Protein AF-A0A7S2E9C0-F1 (afdb_monomer_lite)

Radius of gyration: 16.37 Å; chains: 1; bounding box: 52×50×36 Å

Organism: Trieres chinensis (NCBI:txid1514140)

Structure (mmCIF, N/CA/C/O backbone):
data_AF-A0A7S2E9C0-F1
#
_entry.id   AF-A0A7S2E9C0-F1
#
loop_
_atom_site.group_PDB
_atom_site.id
_atom_site.type_symbol
_atom_site.label_atom_id
_atom_site.label_alt_id
_atom_site.label_comp_id
_atom_site.label_asym_id
_atom_site.label_entity_id
_atom_site.label_seq_id
_atom_site.pdbx_PDB_ins_code
_atom_site.Cartn_x
_atom_site.Cartn_y
_atom_site.Cartn_z
_atom_site.occupancy
_atom_site.B_iso_or_equiv
_atom_site.auth_seq_id
_atom_site.auth_comp_id
_atom_site.auth_asym_id
_atom_site.auth_atom_id
_atom_site.pdbx_PDB_model_num
ATOM 1 N N . GLY A 1 1 ? -41.148 28.018 -6.489 1.00 46.56 1 GLY A N 1
ATOM 2 C CA . GLY A 1 1 ? -40.334 26.880 -6.027 1.00 46.56 1 GLY A CA 1
ATOM 3 C C . GLY A 1 1 ? -38.898 27.242 -6.313 1.00 46.56 1 GLY A C 1
ATOM 4 O O . GLY A 1 1 ? -38.678 27.822 -7.366 1.00 46.56 1 GLY A O 1
ATOM 5 N N . ASP A 1 2 ? -37.937 27.099 -5.401 1.00 61.59 2 ASP A N 1
ATOM 6 C CA . ASP A 1 2 ? -37.615 25.860 -4.654 1.00 61.59 2 ASP A CA 1
ATOM 7 C C . ASP A 1 2 ? -37.412 24.718 -5.667 1.00 61.59 2 ASP A C 1
ATOM 9 O O . ASP A 1 2 ? -38.328 24.472 -6.453 1.00 61.59 2 ASP A O 1
ATOM 13 N N . PHE A 1 3 ? -36.250 24.083 -5.856 1.00 48.91 3 PHE A N 1
ATOM 14 C CA . PHE A 1 3 ? -35.188 23.582 -4.964 1.00 48.91 3 PHE A CA 1
ATOM 15 C C . PHE A 1 3 ? -33.851 23.663 -5.759 1.00 48.91 3 PHE A C 1
ATOM 17 O O . PHE A 1 3 ? -33.891 23.644 -6.984 1.00 48.91 3 PHE A O 1
ATOM 24 N N . GLY A 1 4 ? -32.627 23.727 -5.239 1.00 42.81 4 GLY A N 1
ATOM 25 C CA . GLY A 1 4 ? -32.093 23.530 -3.901 1.00 42.81 4 GLY A CA 1
ATOM 26 C C . GLY A 1 4 ? -30.573 23.272 -3.988 1.00 42.81 4 GLY A C 1
ATOM 27 O O . GLY A 1 4 ? -30.086 22.892 -5.048 1.00 42.81 4 GLY A O 1
ATOM 28 N N . GLY A 1 5 ? -29.875 23.518 -2.869 1.00 41.66 5 GLY A N 1
ATOM 29 C CA . GLY A 1 5 ? -28.614 22.906 -2.388 1.00 41.66 5 GLY A CA 1
ATOM 30 C C . GLY A 1 5 ? -27.410 22.853 -3.346 1.00 41.66 5 GLY A C 1
ATOM 31 O O . GLY A 1 5 ? -27.460 22.239 -4.394 1.00 41.66 5 GLY A O 1
ATOM 32 N N . GLY A 1 6 ? -26.237 23.411 -3.046 1.00 55.00 6 GLY A N 1
ATOM 33 C CA . GLY A 1 6 ? -25.572 23.376 -1.747 1.00 55.00 6 GLY A CA 1
ATOM 34 C C . GLY A 1 6 ? -24.989 21.986 -1.467 1.00 55.00 6 GLY A C 1
ATOM 35 O O . GLY A 1 6 ? -25.586 21.239 -0.704 1.00 55.00 6 GLY A O 1
ATOM 36 N N . ALA A 1 7 ? -23.849 21.651 -2.077 1.00 46.72 7 ALA A N 1
ATOM 37 C CA . ALA A 1 7 ? -22.885 20.646 -1.605 1.00 46.72 7 ALA A CA 1
ATOM 38 C C . ALA A 1 7 ? -21.602 20.824 -2.437 1.00 46.72 7 ALA A C 1
ATOM 40 O O . ALA A 1 7 ? -21.576 20.523 -3.622 1.00 46.72 7 ALA A O 1
ATOM 41 N N . ALA A 1 8 ? -20.658 21.605 -1.925 1.00 45.41 8 ALA A N 1
ATOM 42 C CA . ALA A 1 8 ? -19.480 21.095 -1.228 1.00 45.41 8 ALA A CA 1
ATOM 43 C C . ALA A 1 8 ? -18.368 20.750 -2.225 1.00 45.41 8 ALA A C 1
ATOM 45 O O . ALA A 1 8 ? -18.424 19.750 -2.931 1.00 45.41 8 ALA A O 1
ATOM 46 N N . ASP A 1 9 ? -17.385 21.646 -2.235 1.00 49.59 9 ASP A N 1
ATOM 47 C CA . ASP A 1 9 ? -15.970 21.423 -2.513 1.00 49.59 9 ASP A CA 1
ATOM 48 C C . ASP A 1 9 ? -15.564 19.982 -2.139 1.00 49.59 9 ASP A C 1
ATOM 50 O O . ASP A 1 9 ? -15.235 19.670 -0.995 1.00 49.59 9 ASP A O 1
ATOM 54 N N . ALA A 1 10 ? -15.702 19.057 -3.084 1.00 45.28 10 ALA A N 1
ATOM 55 C CA . ALA A 1 10 ? -15.153 17.720 -2.986 1.00 45.28 10 ALA A CA 1
ATOM 56 C C . ALA A 1 10 ? -13.970 17.739 -3.938 1.00 45.28 10 ALA A C 1
ATOM 58 O O . ALA A 1 10 ? -14.164 17.762 -5.155 1.00 45.28 10 ALA A O 1
ATOM 59 N N . GLY A 1 11 ? -12.776 17.851 -3.349 1.00 42.09 11 GLY A N 1
ATOM 60 C CA . GLY A 1 11 ? -11.508 17.915 -4.058 1.00 42.09 11 GLY A CA 1
ATOM 61 C C . GLY A 1 11 ? -11.490 16.952 -5.234 1.00 42.09 11 GLY A C 1
ATOM 62 O O . GLY A 1 11 ? -11.971 15.827 -5.117 1.00 42.09 11 GLY A O 1
ATOM 63 N N . GLU A 1 12 ? -10.994 17.465 -6.357 1.00 42.06 12 GLU A N 1
ATOM 64 C CA . GLU A 1 12 ? -10.783 16.781 -7.626 1.00 42.06 12 GLU A CA 1
ATOM 65 C C . GLU A 1 12 ? -10.602 15.274 -7.420 1.00 42.06 12 GLU A C 1
ATOM 67 O O . GLU A 1 12 ? -9.549 14.798 -6.991 1.00 42.06 12 GLU A O 1
ATOM 72 N N . TRP A 1 13 ? -11.677 14.517 -7.659 1.00 50.59 13 TRP A N 1
ATOM 73 C CA . TRP A 1 13 ? -11.604 13.070 -7.694 1.00 50.59 13 TRP A CA 1
ATOM 74 C C . TRP A 1 13 ? -10.734 12.747 -8.896 1.00 50.59 13 TRP A C 1
ATOM 76 O O . TRP A 1 13 ? -11.225 12.716 -10.019 1.00 50.59 13 TRP A O 1
ATOM 86 N N . VAL A 1 14 ? -9.434 12.557 -8.671 1.00 53.84 14 VAL A N 1
ATOM 87 C CA . VAL A 1 14 ? -8.527 12.060 -9.701 1.00 53.84 14 VAL A CA 1
ATOM 88 C C . VAL A 1 14 ? -9.067 10.689 -10.065 1.00 53.84 14 VAL A C 1
ATOM 90 O O . VAL A 1 14 ? -8.871 9.739 -9.304 1.00 53.84 14 VAL A O 1
ATOM 93 N N . GLU A 1 15 ? -9.841 10.590 -11.147 1.00 52.22 15 GLU A N 1
ATOM 94 C CA . GLU A 1 15 ? -10.268 9.315 -11.707 1.00 52.22 15 GLU A CA 1
ATOM 95 C C . GLU A 1 15 ? -9.003 8.470 -11.806 1.00 52.22 15 GLU A C 1
ATOM 97 O O . GLU A 1 15 ? -8.037 8.848 -12.474 1.00 52.22 15 GLU A O 1
ATOM 102 N N . ALA A 1 16 ? -8.941 7.391 -11.014 1.00 53.28 16 ALA A N 1
ATOM 103 C CA . ALA A 1 16 ? -7.806 6.494 -11.108 1.00 53.28 16 ALA A CA 1
ATOM 104 C C . ALA A 1 16 ? -7.766 6.064 -12.575 1.00 53.28 16 ALA A C 1
ATOM 106 O O . ALA A 1 16 ? -8.821 5.688 -13.095 1.00 53.28 16 ALA A O 1
ATOM 107 N N . PRO A 1 17 ? -6.614 6.185 -13.255 1.00 55.56 17 PRO A N 1
ATOM 108 C CA . PRO A 1 17 ? -6.551 5.847 -14.663 1.00 55.56 17 PRO A CA 1
ATOM 109 C C . PRO A 1 17 ? -7.119 4.439 -14.843 1.00 55.56 17 PRO A C 1
ATOM 111 O O . PRO A 1 17 ? -6.931 3.595 -13.974 1.00 55.56 17 PRO A O 1
ATOM 114 N N . GLU A 1 18 ? -7.828 4.195 -15.936 1.00 57.78 18 GLU A N 1
ATOM 115 C CA . GLU A 1 18 ? -8.621 2.986 -16.223 1.00 57.78 18 GLU A CA 1
ATOM 116 C C . GLU A 1 18 ? -7.894 1.634 -16.001 1.00 57.78 18 GLU A C 1
ATOM 118 O O . GLU A 1 18 ? -8.530 0.594 -15.854 1.00 57.78 18 GLU A O 1
ATOM 123 N N . TYR A 1 19 ? -6.566 1.650 -15.879 1.00 65.69 19 TYR A N 1
ATOM 124 C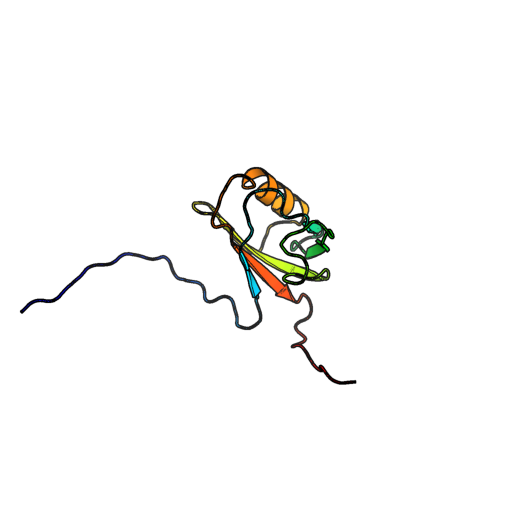 CA . TYR A 1 19 ? -5.679 0.524 -15.561 1.00 65.69 19 TYR A CA 1
ATOM 125 C C . TYR A 1 19 ? -5.220 0.439 -14.085 1.00 65.69 19 TYR A C 1
ATOM 127 O O . TYR A 1 19 ? -4.343 -0.359 -13.748 1.00 65.69 19 TYR A O 1
ATOM 135 N N . ALA A 1 20 ? -5.771 1.255 -13.187 1.00 73.50 20 ALA A N 1
ATOM 136 C CA . ALA A 1 20 ? -5.442 1.270 -11.767 1.00 73.50 20 ALA A CA 1
ATOM 137 C C . ALA A 1 20 ? -6.614 0.758 -10.916 1.00 73.50 20 ALA A C 1
ATOM 139 O O . ALA A 1 20 ? -7.724 1.287 -10.941 1.00 73.50 20 ALA A O 1
ATOM 140 N N . ALA A 1 21 ? -6.350 -0.269 -10.111 1.00 81.81 21 ALA A N 1
ATOM 141 C CA . ALA A 1 21 ? -7.310 -0.852 -9.191 1.00 81.81 21 ALA A CA 1
ATOM 142 C C . ALA A 1 21 ? -7.278 -0.126 -7.839 1.00 81.81 21 ALA A C 1
ATOM 144 O O . ALA A 1 21 ? -6.234 -0.024 -7.187 1.00 81.81 21 ALA A O 1
ATOM 145 N N . ARG A 1 22 ? -8.448 0.340 -7.390 1.00 85.56 22 ARG A N 1
ATOM 146 C CA . ARG A 1 22 ? -8.654 0.885 -6.043 1.00 85.56 22 ARG A CA 1
ATOM 147 C C . ARG A 1 22 ? -9.059 -0.226 -5.088 1.00 85.56 22 ARG A C 1
ATOM 149 O O . ARG A 1 22 ? -10.062 -0.906 -5.292 1.00 85.56 22 ARG A O 1
ATOM 156 N N . VAL A 1 23 ? -8.293 -0.388 -4.020 1.00 86.94 23 VAL A N 1
ATOM 157 C CA . VAL A 1 23 ? -8.484 -1.441 -3.031 1.00 86.94 23 VAL A CA 1
ATOM 158 C C . VAL A 1 23 ? -8.652 -0.816 -1.657 1.00 86.94 23 VAL A C 1
ATOM 160 O O . VAL A 1 23 ? -7.724 -0.241 -1.093 1.00 86.94 23 VAL A O 1
ATOM 163 N N . SER A 1 24 ? -9.850 -0.957 -1.097 1.00 86.12 24 SER A N 1
ATOM 164 C CA . SER A 1 24 ? -10.130 -0.547 0.277 1.00 86.12 24 SER A CA 1
ATOM 165 C C . SER A 1 24 ? -9.401 -1.462 1.259 1.00 86.12 24 SER A C 1
ATOM 167 O O . SER A 1 24 ? -9.538 -2.689 1.211 1.00 86.12 24 SER A O 1
ATOM 169 N N . LEU A 1 25 ? -8.637 -0.855 2.157 1.00 83.50 25 LEU A N 1
ATOM 170 C CA . LEU A 1 25 ? -7.867 -1.524 3.190 1.00 83.50 25 LEU A CA 1
ATOM 171 C C . LEU A 1 25 ? -8.699 -1.574 4.478 1.00 83.50 25 LEU A C 1
ATOM 173 O O . LEU A 1 25 ? -9.084 -0.523 4.999 1.00 83.50 25 LEU A O 1
ATOM 177 N N . PRO A 1 26 ? -8.962 -2.765 5.037 1.00 80.56 26 PRO A N 1
ATOM 178 C CA . PRO A 1 26 ? -9.637 -2.861 6.323 1.00 80.56 26 PRO A CA 1
ATOM 179 C C . PRO A 1 26 ? -8.734 -2.347 7.445 1.00 80.56 26 PRO A C 1
ATOM 181 O O . PRO A 1 26 ? -7.514 -2.233 7.293 1.00 80.56 26 PRO A O 1
ATOM 184 N N . LYS A 1 27 ? -9.332 -2.057 8.599 1.00 82.25 27 LYS A N 1
ATOM 185 C CA . LYS A 1 27 ? -8.595 -1.698 9.812 1.00 82.25 27 LYS A CA 1
ATOM 186 C C . LYS A 1 27 ? -7.648 -2.828 10.223 1.00 82.25 27 LYS A C 1
ATOM 188 O O . LYS A 1 27 ? -7.991 -4.006 10.156 1.00 82.25 27 LYS A O 1
ATOM 193 N N . GLY A 1 28 ? -6.461 -2.458 10.680 1.00 80.94 28 GLY A N 1
ATOM 194 C CA . GLY A 1 28 ? -5.428 -3.376 11.139 1.00 80.94 28 GLY A CA 1
ATOM 195 C C . GLY A 1 28 ? -4.370 -3.682 10.082 1.00 80.94 28 GLY A C 1
ATOM 196 O O . GLY A 1 28 ? -4.061 -2.863 9.207 1.00 80.94 28 GLY A O 1
ATOM 197 N N . LYS A 1 29 ? -3.752 -4.860 10.220 1.00 76.56 29 LYS A N 1
ATOM 198 C CA . LYS A 1 29 ? -2.624 -5.291 9.390 1.00 76.56 29 LYS A CA 1
ATOM 199 C C . LYS A 1 29 ? -3.124 -5.654 7.996 1.00 76.56 29 LYS A C 1
ATOM 201 O O . LYS A 1 29 ? -3.896 -6.592 7.837 1.00 76.56 29 LYS A O 1
ATOM 206 N N . SER A 1 30 ? -2.620 -4.952 6.987 1.00 77.75 30 SER A N 1
ATOM 207 C CA . SER A 1 30 ? -2.875 -5.278 5.584 1.00 77.75 30 SER A CA 1
ATOM 208 C C . SER A 1 30 ? -2.304 -6.643 5.205 1.00 77.75 30 SER A C 1
ATOM 210 O O . SER A 1 30 ? -2.841 -7.278 4.311 1.00 77.75 30 SER A O 1
ATOM 212 N N . GLY A 1 31 ? -1.250 -7.125 5.877 1.00 83.69 31 GLY A N 1
ATOM 213 C CA . GLY A 1 31 ? -0.612 -8.405 5.547 1.00 83.69 31 GLY A CA 1
ATOM 214 C C . GLY A 1 31 ? 0.064 -8.384 4.174 1.00 83.69 31 GLY A C 1
ATOM 215 O O . GLY A 1 31 ? 0.165 -9.411 3.514 1.00 83.69 31 GLY A O 1
ATOM 216 N N . VAL A 1 32 ? 0.483 -7.207 3.715 1.00 86.81 32 VAL A N 1
ATOM 217 C CA . VAL A 1 32 ? 1.138 -7.014 2.420 1.00 86.81 32 VAL A CA 1
ATOM 218 C C . VAL A 1 32 ? 2.504 -6.410 2.666 1.00 86.81 32 VAL A C 1
ATOM 220 O O . VAL A 1 32 ? 2.644 -5.497 3.477 1.00 86.81 32 VAL A O 1
ATOM 223 N N . PHE A 1 33 ? 3.500 -6.934 1.967 1.00 88.38 33 PHE A N 1
ATOM 224 C CA . PHE A 1 33 ? 4.862 -6.441 1.994 1.00 88.38 33 PHE A CA 1
ATOM 225 C C . PHE A 1 33 ? 5.181 -5.738 0.677 1.00 88.38 33 PHE A C 1
ATOM 227 O O . PHE A 1 33 ? 5.039 -6.331 -0.399 1.00 88.38 33 PHE A O 1
ATOM 234 N N . PHE A 1 34 ? 5.635 -4.492 0.776 1.00 90.31 34 PHE A N 1
ATOM 235 C CA . PHE A 1 34 ? 6.028 -3.671 -0.363 1.00 90.31 34 PHE A CA 1
ATOM 236 C C . PHE A 1 34 ? 7.546 -3.490 -0.380 1.00 90.31 34 PHE A C 1
ATOM 238 O O . PHE A 1 34 ? 8.189 -3.414 0.665 1.00 90.31 34 PHE A O 1
ATOM 245 N N . ALA A 1 35 ? 8.135 -3.418 -1.569 1.00 89.31 35 ALA A N 1
ATOM 246 C CA . ALA A 1 35 ? 9.568 -3.215 -1.752 1.00 89.31 35 ALA A CA 1
ATOM 247 C C . ALA A 1 35 ? 9.862 -2.361 -2.991 1.00 89.31 35 ALA A C 1
ATOM 249 O O . ALA A 1 35 ? 9.006 -2.196 -3.856 1.00 89.31 35 ALA A O 1
ATOM 250 N N . GLY A 1 36 ? 11.094 -1.859 -3.085 1.00 87.62 36 GLY A N 1
ATOM 251 C CA . GLY A 1 36 ? 11.549 -1.052 -4.218 1.00 87.62 36 GLY A CA 1
ATOM 252 C C . GLY A 1 36 ? 11.089 0.404 -4.155 1.00 87.62 36 GLY A C 1
ATOM 253 O O . GLY A 1 36 ? 10.470 0.840 -3.183 1.00 87.62 36 GLY A O 1
ATOM 254 N N . SER A 1 37 ? 11.441 1.153 -5.194 1.00 87.31 37 SER A N 1
ATOM 255 C CA . SER A 1 37 ? 10.966 2.513 -5.424 1.00 87.31 37 SER A CA 1
ATOM 256 C C . SER A 1 37 ? 10.746 2.681 -6.932 1.00 87.31 37 SER A C 1
ATOM 258 O O . SER A 1 37 ? 11.727 2.602 -7.675 1.00 87.31 37 SER A O 1
ATOM 260 N N . PRO A 1 38 ? 9.499 2.823 -7.414 1.00 86.12 38 PRO A N 1
ATOM 261 C CA . PRO A 1 38 ? 8.256 2.980 -6.648 1.00 86.12 38 PRO A CA 1
ATOM 262 C C . PRO A 1 38 ? 7.858 1.733 -5.835 1.00 86.12 38 PRO A C 1
ATOM 264 O O . PRO A 1 38 ? 8.266 0.610 -6.147 1.00 86.12 38 PRO A O 1
ATOM 267 N N . ALA A 1 39 ? 7.071 1.935 -4.771 1.00 89.69 39 ALA A N 1
ATOM 268 C CA . ALA A 1 39 ? 6.584 0.858 -3.913 1.00 89.69 39 ALA A CA 1
ATOM 269 C C . ALA A 1 39 ? 5.851 -0.221 -4.723 1.00 89.69 39 ALA A C 1
ATOM 271 O O . ALA A 1 39 ? 4.780 0.009 -5.278 1.00 89.69 39 ALA A O 1
ATOM 272 N N . THR A 1 40 ? 6.420 -1.421 -4.759 1.00 90.25 40 THR A N 1
ATOM 273 C CA . THR A 1 40 ? 5.888 -2.564 -5.506 1.00 90.25 40 THR A CA 1
ATOM 274 C C . THR A 1 40 ? 5.478 -3.662 -4.536 1.00 90.25 40 THR A C 1
ATOM 276 O O . THR A 1 40 ? 6.215 -3.980 -3.599 1.00 90.25 40 THR A O 1
ATOM 279 N N . VAL A 1 41 ? 4.303 -4.253 -4.742 1.00 90.31 41 VAL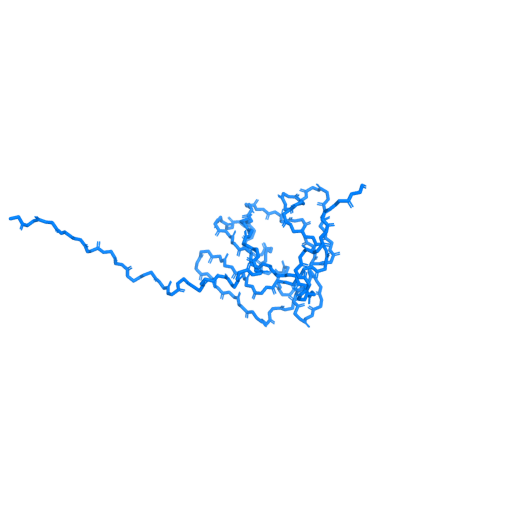 A N 1
ATOM 280 C CA . VAL A 1 41 ? 3.817 -5.407 -3.984 1.00 90.31 41 VAL A CA 1
ATOM 281 C C . VAL A 1 41 ? 4.789 -6.556 -4.209 1.00 90.31 41 VAL A C 1
ATOM 283 O O . VAL A 1 41 ? 4.938 -7.056 -5.320 1.00 90.31 41 VAL A O 1
ATOM 286 N N . ARG A 1 42 ? 5.456 -6.992 -3.145 1.00 90.69 42 ARG A N 1
ATOM 287 C CA . ARG A 1 42 ? 6.416 -8.095 -3.209 1.00 90.69 42 ARG A CA 1
ATOM 288 C C . ARG A 1 42 ? 5.829 -9.387 -2.673 1.00 90.69 42 ARG A C 1
ATOM 290 O O . ARG A 1 42 ? 6.121 -10.460 -3.192 1.00 90.69 42 ARG A O 1
ATOM 297 N N . THR A 1 43 ? 5.009 -9.302 -1.631 1.00 89.44 43 THR A N 1
ATOM 298 C CA . THR A 1 43 ? 4.379 -10.480 -1.028 1.00 89.44 43 THR A CA 1
ATOM 299 C C . THR A 1 43 ? 3.037 -10.108 -0.422 1.00 89.44 43 THR A C 1
ATOM 301 O O . THR A 1 43 ? 2.922 -9.100 0.271 1.00 89.44 43 THR A O 1
ATOM 304 N N . VAL A 1 44 ? 2.033 -10.948 -0.650 1.00 89.94 44 VAL A N 1
ATOM 305 C CA . VAL A 1 44 ? 0.717 -10.858 -0.014 1.00 89.94 44 VAL A CA 1
ATOM 306 C C . VAL A 1 44 ? 0.564 -12.098 0.851 1.00 89.94 44 VAL A C 1
ATOM 308 O O . VAL A 1 44 ? 0.674 -13.213 0.351 1.00 89.94 44 VAL A O 1
ATOM 311 N N . TRP A 1 45 ? 0.381 -11.909 2.153 1.00 87.94 45 TRP A N 1
ATOM 312 C CA . TRP A 1 45 ? 0.282 -13.012 3.102 1.00 87.94 45 TRP A CA 1
ATOM 313 C C . TRP A 1 45 ? -1.069 -13.715 2.973 1.00 87.94 45 TRP A C 1
ATOM 315 O O . TRP A 1 45 ? -2.073 -13.081 2.650 1.00 87.94 45 TRP A O 1
ATOM 325 N N . ASP A 1 46 ? -1.130 -15.007 3.300 1.00 84.25 46 ASP A N 1
ATOM 326 C CA . ASP A 1 46 ? -2.385 -15.768 3.239 1.00 84.25 46 ASP A CA 1
ATOM 327 C C . ASP A 1 46 ? -3.463 -15.244 4.193 1.00 84.25 46 ASP A C 1
ATOM 329 O O . ASP A 1 46 ? -4.654 -15.321 3.904 1.00 84.25 46 ASP A O 1
ATOM 333 N N . THR A 1 47 ? -3.038 -14.649 5.306 1.00 84.81 47 THR A N 1
ATOM 334 C CA . THR A 1 47 ? -3.908 -13.994 6.290 1.00 84.81 47 THR A CA 1
ATOM 335 C C . THR A 1 47 ? -4.316 -12.576 5.886 1.00 84.81 47 THR A C 1
ATOM 337 O O . THR A 1 47 ? -5.064 -11.924 6.614 1.00 84.81 47 THR A O 1
ATOM 340 N N . SER A 1 48 ? -3.820 -12.072 4.749 1.00 83.56 48 SER A N 1
ATOM 341 C CA . SER A 1 48 ? -4.157 -10.743 4.256 1.00 83.56 48 SER A CA 1
ATOM 342 C C . SER A 1 48 ? -5.599 -10.707 3.743 1.00 83.56 48 SER A C 1
ATOM 344 O O . SER A 1 48 ? -5.958 -11.487 2.860 1.00 83.56 48 SER A O 1
ATOM 346 N N . PRO A 1 49 ? -6.411 -9.729 4.172 1.00 82.56 49 PRO A N 1
ATOM 347 C CA . PRO A 1 49 ? -7.740 -9.501 3.604 1.00 82.56 49 PRO A CA 1
ATOM 348 C C . PRO A 1 49 ? -7.700 -8.976 2.158 1.00 82.56 49 PRO A C 1
ATOM 350 O O . PRO A 1 49 ? -8.737 -8.827 1.516 1.00 82.56 49 PRO A O 1
ATOM 353 N N . LEU A 1 50 ? -6.506 -8.665 1.648 1.00 84.06 50 LEU A N 1
ATOM 354 C CA . LEU A 1 50 ? -6.266 -8.138 0.304 1.00 84.06 50 LEU A CA 1
ATOM 355 C C . LEU A 1 50 ? -5.828 -9.235 -0.666 1.00 84.06 50 LEU A C 1
ATOM 357 O O . LEU A 1 50 ? -5.636 -8.976 -1.855 1.00 84.06 50 LEU A O 1
ATOM 361 N N . ARG A 1 51 ? -5.684 -10.468 -0.172 1.00 82.06 51 ARG A N 1
ATOM 362 C CA . ARG A 1 51 ? -5.392 -11.639 -0.988 1.00 82.06 51 ARG A CA 1
ATOM 363 C C . ARG A 1 51 ? -6.475 -11.818 -2.050 1.00 82.06 51 ARG A C 1
ATOM 365 O O . ARG A 1 51 ? -7.664 -11.817 -1.744 1.00 82.06 51 ARG A O 1
ATOM 372 N N . GLY A 1 52 ? -6.051 -11.936 -3.305 1.00 82.50 52 GLY A N 1
ATOM 373 C CA . GLY A 1 52 ? -6.947 -12.012 -4.462 1.00 82.50 52 GLY A CA 1
ATOM 374 C C . GLY A 1 52 ? -7.493 -10.662 -4.945 1.00 82.50 52 GLY A C 1
ATOM 375 O O . GLY A 1 52 ? -8.155 -10.631 -5.975 1.00 82.50 52 GLY A O 1
ATOM 376 N N . ARG A 1 53 ? -7.213 -9.553 -4.241 1.00 85.31 53 ARG A N 1
ATOM 377 C CA . ARG A 1 53 ? -7.493 -8.183 -4.715 1.00 85.31 53 ARG A CA 1
ATOM 378 C C . ARG A 1 53 ? -6.252 -7.505 -5.274 1.00 85.31 53 ARG A C 1
ATOM 380 O O . ARG A 1 53 ? -6.348 -6.765 -6.244 1.00 85.31 53 ARG A O 1
ATOM 387 N N . ILE A 1 54 ? -5.109 -7.755 -4.641 1.00 87.56 54 ILE A N 1
ATOM 388 C CA . ILE A 1 54 ? -3.802 -7.324 -5.126 1.00 87.56 54 ILE A CA 1
ATOM 389 C C . ILE A 1 54 ? -2.888 -8.528 -5.310 1.00 87.56 54 ILE A C 1
ATOM 391 O O . ILE A 1 54 ? -3.025 -9.544 -4.620 1.00 87.56 54 ILE A O 1
ATOM 395 N N . PHE A 1 55 ? -1.926 -8.379 -6.210 1.00 87.38 55 PHE A N 1
ATOM 396 C CA . PHE A 1 55 ? -0.999 -9.430 -6.595 1.00 87.38 55 PHE A CA 1
ATOM 397 C C . PHE A 1 55 ? 0.448 -8.932 -6.526 1.00 87.38 55 PHE A C 1
ATOM 399 O O . PHE A 1 55 ? 0.712 -7.749 -6.769 1.00 87.38 55 PHE A O 1
ATOM 406 N N . PRO A 1 56 ? 1.402 -9.809 -6.163 1.00 90.38 56 PRO A N 1
ATOM 407 C CA . PRO A 1 56 ? 2.817 -9.473 -6.232 1.00 90.38 56 PRO A CA 1
ATOM 408 C C . PRO A 1 56 ? 3.201 -9.089 -7.665 1.00 90.38 56 PRO A C 1
ATOM 410 O O . PRO A 1 56 ? 2.783 -9.742 -8.614 1.00 90.38 56 PRO A O 1
ATOM 413 N N . GLY A 1 57 ? 3.987 -8.023 -7.802 1.00 88.31 57 GLY A N 1
ATOM 414 C CA . GLY A 1 57 ? 4.322 -7.391 -9.080 1.00 88.31 57 GLY A CA 1
ATOM 415 C C . GLY A 1 57 ? 3.580 -6.077 -9.332 1.00 88.31 57 GLY A C 1
ATOM 416 O O . GLY A 1 57 ? 4.079 -5.252 -10.083 1.00 88.31 57 GLY A O 1
ATOM 417 N N . GLN A 1 58 ? 2.455 -5.816 -8.661 1.00 89.31 58 GLN A N 1
ATOM 418 C CA . GLN A 1 58 ? 1.728 -4.553 -8.824 1.00 89.31 58 GLN A CA 1
ATOM 419 C C . GLN A 1 58 ? 2.444 -3.382 -8.144 1.00 89.31 58 GLN A C 1
ATOM 421 O O . GLN A 1 58 ? 3.004 -3.520 -7.057 1.00 89.31 58 GLN A O 1
ATOM 426 N N . VAL A 1 59 ? 2.385 -2.201 -8.751 1.00 89.12 59 VAL A N 1
ATOM 427 C CA . VAL A 1 59 ? 2.985 -0.967 -8.233 1.00 89.12 59 VAL A CA 1
ATOM 428 C C . VAL A 1 59 ? 1.919 -0.121 -7.562 1.00 89.12 59 VAL A C 1
ATOM 430 O O . VAL A 1 59 ? 0.877 0.178 -8.143 1.00 89.12 59 VAL A O 1
ATOM 433 N N . VAL A 1 60 ? 2.196 0.321 -6.344 1.00 88.44 60 VAL A N 1
ATOM 434 C CA . VAL A 1 60 ? 1.345 1.269 -5.635 1.00 88.44 60 VAL A CA 1
ATOM 435 C C . VAL A 1 60 ? 1.622 2.665 -6.160 1.00 88.44 60 VAL A C 1
ATOM 437 O O . VAL A 1 60 ? 2.760 3.127 -6.178 1.00 88.44 60 VAL A O 1
ATOM 440 N N . THR A 1 61 ? 0.563 3.337 -6.589 1.00 86.94 61 THR A N 1
ATOM 441 C CA . THR A 1 61 ? 0.651 4.699 -7.123 1.00 86.94 61 THR A CA 1
ATOM 442 C C . THR A 1 61 ? 0.162 5.721 -6.114 1.00 86.94 61 THR A C 1
ATOM 444 O O . THR A 1 61 ? 0.783 6.771 -5.978 1.00 86.94 61 THR A O 1
ATOM 447 N N . HIS A 1 62 ? -0.913 5.402 -5.390 1.00 87.75 62 HIS A N 1
ATOM 448 C CA . HIS A 1 62 ? -1.537 6.312 -4.436 1.00 87.75 62 HIS A CA 1
ATOM 449 C C . HIS A 1 62 ? -1.969 5.563 -3.175 1.00 87.75 62 HIS A C 1
ATOM 451 O O . HIS A 1 62 ? -2.468 4.437 -3.247 1.00 87.75 62 HIS A O 1
ATOM 457 N N . LEU A 1 63 ? -1.798 6.209 -2.027 1.00 87.44 63 LEU A N 1
ATOM 458 C CA . LEU A 1 63 ? -2.390 5.837 -0.752 1.00 87.44 63 LEU A CA 1
ATOM 459 C C . LEU A 1 63 ? -3.253 7.005 -0.281 1.00 87.44 63 LEU A C 1
ATOM 461 O O . LEU A 1 63 ? -2.763 8.115 -0.086 1.00 87.44 63 LEU A O 1
ATOM 465 N N . GLU A 1 64 ? -4.526 6.721 -0.061 1.00 87.44 64 GLU A N 1
ATOM 466 C CA . GLU A 1 64 ? -5.486 7.657 0.497 1.00 87.44 64 GLU A CA 1
ATOM 467 C C . GLU A 1 64 ? -5.928 7.155 1.869 1.00 87.44 64 GLU A C 1
ATOM 469 O O . GLU A 1 64 ? -6.342 6.008 2.050 1.00 87.44 64 GLU A O 1
ATOM 474 N N . VAL A 1 65 ? -5.804 8.021 2.860 1.00 85.88 65 VAL A N 1
ATOM 475 C CA . VAL A 1 65 ? -6.281 7.828 4.225 1.00 85.88 65 VAL A CA 1
ATOM 476 C C . VAL A 1 65 ? -7.095 9.076 4.562 1.00 85.88 65 VAL A C 1
ATOM 478 O O . VAL A 1 65 ? -6.718 10.168 4.140 1.00 85.88 65 VAL A O 1
ATOM 481 N N . PRO A 1 66 ? -8.200 8.988 5.315 1.00 83.31 66 PRO A N 1
ATOM 482 C CA . PRO A 1 66 ? -8.923 10.187 5.729 1.00 83.31 66 PRO A CA 1
ATOM 483 C C . PRO A 1 66 ? -7.994 11.178 6.450 1.00 83.31 66 PRO A C 1
ATOM 485 O O . PRO A 1 66 ? -7.511 10.908 7.549 1.00 83.31 66 PRO A O 1
ATOM 488 N N . GLY A 1 67 ? -7.734 12.316 5.798 1.00 82.12 67 GLY A N 1
ATOM 489 C CA . GLY A 1 67 ? -6.830 13.374 6.262 1.00 82.12 67 GLY A CA 1
ATOM 490 C C . GLY A 1 67 ? -5.388 13.305 5.739 1.00 82.12 67 GLY A C 1
ATOM 491 O O . GLY A 1 67 ? -4.647 14.263 5.941 1.00 82.12 67 GLY A O 1
ATOM 492 N N . VAL A 1 68 ? -4.979 12.226 5.059 1.00 82.44 68 VAL A N 1
ATOM 493 C CA . VAL A 1 68 ? -3.625 12.063 4.501 1.00 82.44 68 VAL A CA 1
ATOM 494 C C . VAL A 1 68 ? -3.694 11.465 3.097 1.00 82.44 68 VAL A C 1
ATOM 496 O O . VAL A 1 68 ? -4.172 10.350 2.903 1.00 82.44 68 VAL A O 1
ATOM 499 N N . PHE A 1 69 ? -3.153 12.183 2.119 1.00 82.62 69 PHE A N 1
ATOM 500 C CA . PHE A 1 69 ? -3.031 11.712 0.743 1.00 82.62 69 PHE A CA 1
ATOM 501 C C . PHE A 1 69 ? -1.562 11.647 0.350 1.00 82.62 69 PHE A C 1
ATOM 503 O O . PHE A 1 69 ? -0.823 12.614 0.544 1.00 82.62 69 PHE A O 1
ATOM 510 N N . ALA A 1 70 ? -1.139 10.520 -0.215 1.00 81.31 70 ALA A N 1
ATOM 511 C CA . ALA A 1 70 ? 0.216 10.359 -0.703 1.00 81.31 70 ALA A CA 1
ATOM 512 C C . ALA A 1 70 ? 0.260 9.667 -2.067 1.00 81.31 70 ALA A C 1
ATOM 514 O O . ALA A 1 70 ? -0.395 8.650 -2.293 1.00 81.31 70 ALA A O 1
ATOM 515 N N . SER A 1 71 ? 1.075 10.206 -2.974 1.00 79.75 71 SER A N 1
ATOM 516 C CA . SER A 1 71 ? 1.132 9.798 -4.380 1.00 79.75 71 SER A CA 1
ATOM 517 C C . SER A 1 71 ? 2.563 9.696 -4.901 1.00 79.75 71 SER A C 1
ATOM 519 O O . SER A 1 71 ? 3.391 10.544 -4.589 1.00 79.75 71 SER A O 1
ATOM 521 N N . GLY A 1 72 ? 2.841 8.711 -5.756 1.00 64.88 72 GLY A N 1
ATOM 522 C CA . GLY A 1 72 ? 3.922 8.740 -6.752 1.00 64.88 72 GLY A CA 1
ATOM 523 C C . GLY A 1 72 ? 5.380 8.677 -6.277 1.00 64.88 72 GLY A C 1
ATOM 524 O O . GLY A 1 72 ? 6.253 8.552 -7.131 1.00 64.88 72 GLY A O 1
ATOM 525 N N . VAL A 1 73 ? 5.676 8.742 -4.974 1.00 57.19 73 VAL A N 1
ATOM 526 C CA . VAL A 1 73 ? 7.072 8.817 -4.480 1.00 57.19 73 VAL A CA 1
ATOM 527 C C . VAL A 1 73 ? 7.397 7.947 -3.265 1.00 57.19 73 VAL A C 1
ATOM 529 O O . VAL A 1 73 ? 8.557 7.882 -2.868 1.00 57.19 73 VAL A O 1
ATOM 532 N N . ALA A 1 74 ? 6.423 7.238 -2.691 1.00 74.56 74 ALA A N 1
ATOM 533 C CA . ALA A 1 74 ? 6.690 6.399 -1.527 1.00 74.56 74 ALA A CA 1
ATOM 534 C C . ALA A 1 74 ? 7.507 5.158 -1.917 1.00 74.56 74 ALA A C 1
ATOM 536 O O . ALA A 1 74 ? 7.131 4.397 -2.817 1.00 74.56 74 ALA A O 1
ATOM 537 N N . THR A 1 75 ? 8.616 4.932 -1.212 1.00 87.38 75 THR A N 1
ATOM 538 C CA . THR A 1 75 ? 9.336 3.654 -1.275 1.00 87.38 75 THR A CA 1
ATOM 539 C C . THR A 1 75 ? 8.491 2.548 -0.636 1.00 87.38 75 THR A C 1
ATOM 541 O O . THR A 1 75 ? 7.617 2.809 0.190 1.00 87.38 75 THR A O 1
ATOM 544 N N . GLY A 1 76 ? 8.749 1.281 -0.972 1.00 85.94 76 GLY A N 1
ATOM 545 C CA . GLY A 1 76 ? 8.051 0.157 -0.336 1.00 85.94 76 GLY A CA 1
ATOM 546 C C . GLY A 1 76 ? 8.202 0.139 1.192 1.00 85.94 76 GLY A C 1
ATOM 547 O O . GLY A 1 76 ? 7.281 -0.282 1.892 1.00 85.94 76 GLY A O 1
ATOM 548 N N . LEU A 1 77 ? 9.326 0.651 1.706 1.00 86.50 77 LEU A N 1
ATOM 549 C CA . LEU A 1 77 ? 9.552 0.817 3.139 1.00 86.50 77 LEU A CA 1
ATOM 550 C C . LEU A 1 77 ? 8.632 1.896 3.718 1.00 86.50 77 LEU A C 1
ATOM 552 O O . LEU A 1 77 ? 7.832 1.583 4.595 1.00 86.50 77 LEU A O 1
ATOM 556 N N . GLU A 1 78 ? 8.672 3.112 3.169 1.00 87.94 78 GLU A N 1
ATOM 557 C CA . GLU A 1 78 ? 7.844 4.229 3.645 1.00 87.94 78 GLU A CA 1
ATOM 558 C C . GLU A 1 78 ? 6.351 3.919 3.559 1.00 87.94 78 GLU A C 1
ATOM 560 O O . GLU A 1 78 ? 5.602 4.172 4.499 1.00 87.94 78 GLU A O 1
ATOM 565 N N . LEU A 1 79 ? 5.909 3.288 2.467 1.00 87.19 79 LEU A N 1
ATOM 566 C CA . LEU A 1 79 ? 4.517 2.880 2.325 1.00 87.19 79 LEU A CA 1
ATOM 567 C C . LEU A 1 79 ? 4.116 1.866 3.406 1.00 87.19 79 LEU A C 1
ATOM 569 O O . LEU A 1 79 ? 3.014 1.933 3.951 1.00 87.19 79 LEU A O 1
ATOM 573 N N . THR A 1 80 ? 5.003 0.924 3.730 1.00 86.12 80 THR A N 1
ATOM 574 C CA . THR A 1 80 ? 4.760 -0.052 4.799 1.00 86.12 80 THR A CA 1
ATOM 575 C C . THR A 1 80 ? 4.679 0.636 6.163 1.00 86.12 80 THR A C 1
ATOM 577 O O . THR A 1 80 ? 3.826 0.276 6.977 1.00 86.12 80 THR A O 1
ATOM 580 N N . GLU A 1 81 ? 5.520 1.641 6.409 1.00 86.81 81 GLU A N 1
ATOM 581 C CA . GLU A 1 81 ? 5.483 2.448 7.630 1.00 86.81 81 GLU A CA 1
ATOM 582 C C . GLU A 1 81 ? 4.187 3.252 7.737 1.00 86.81 81 GLU A C 1
ATOM 584 O O . GLU A 1 81 ? 3.512 3.162 8.759 1.00 86.81 81 GLU A O 1
ATOM 589 N N . TRP A 1 82 ? 3.756 3.925 6.669 1.00 86.75 82 TRP A N 1
ATOM 590 C CA . TRP A 1 82 ? 2.470 4.624 6.636 1.00 86.75 82 TRP A CA 1
ATOM 591 C C . TRP A 1 82 ? 1.292 3.682 6.865 1.00 86.75 82 TRP A C 1
ATOM 593 O O . TRP A 1 82 ? 0.415 3.960 7.676 1.00 86.75 82 TRP A O 1
ATOM 603 N N . LEU A 1 83 ? 1.262 2.519 6.212 1.00 83.88 83 LEU A N 1
ATOM 604 C CA . LEU A 1 83 ? 0.191 1.541 6.422 1.00 83.88 83 LEU A CA 1
ATOM 605 C C . LEU A 1 83 ? 0.144 1.006 7.856 1.00 83.88 83 LEU A C 1
ATOM 607 O O . LEU A 1 83 ? -0.932 0.629 8.337 1.00 83.88 83 LEU A O 1
ATOM 611 N N . ARG A 1 84 ? 1.297 0.956 8.528 1.00 84.94 84 ARG A N 1
ATOM 612 C CA . ARG A 1 84 ? 1.401 0.596 9.940 1.00 84.94 84 ARG A CA 1
ATOM 613 C C . ARG A 1 84 ? 0.909 1.728 10.840 1.00 84.94 84 ARG A C 1
ATOM 615 O O . ARG A 1 84 ? 0.123 1.445 11.745 1.00 84.94 84 ARG A O 1
ATOM 622 N N . ASP A 1 85 ? 1.329 2.960 10.576 1.00 87.19 85 ASP A N 1
ATOM 623 C CA . ASP A 1 85 ? 0.936 4.152 11.333 1.00 87.19 85 ASP A CA 1
ATOM 624 C C . ASP A 1 85 ? -0.581 4.373 11.249 1.00 87.19 85 ASP A C 1
ATOM 626 O O . ASP A 1 85 ? -1.291 4.393 12.254 1.00 87.19 85 ASP A O 1
ATOM 630 N N . PHE A 1 86 ? -1.122 4.305 10.033 1.00 84.44 86 PHE A N 1
ATOM 631 C CA . PHE A 1 86 ? -2.553 4.396 9.765 1.00 84.44 86 PHE A CA 1
ATOM 632 C C . PHE A 1 86 ? -3.298 3.070 9.965 1.00 84.44 86 PHE A C 1
ATOM 634 O O . PHE A 1 86 ? -4.439 2.944 9.533 1.00 84.44 86 PHE A O 1
ATOM 641 N N . SER A 1 87 ? -2.710 2.046 10.598 1.00 83.75 87 SER A N 1
ATOM 642 C CA . SER A 1 87 ? -3.393 0.751 10.796 1.00 83.75 87 SER A CA 1
ATOM 643 C C . SER A 1 87 ? -4.686 0.859 11.604 1.00 83.75 87 SER A C 1
ATOM 645 O O . SER A 1 87 ? -5.602 0.065 11.394 1.00 83.75 87 SER A O 1
ATOM 647 N N . ALA A 1 88 ? -4.795 1.858 12.479 1.00 84.00 88 ALA A N 1
ATOM 648 C CA . ALA A 1 88 ? -6.007 2.138 13.238 1.00 84.00 88 ALA A CA 1
ATOM 649 C C . ALA A 1 88 ? -7.053 2.955 12.454 1.00 84.00 88 ALA A C 1
ATOM 651 O O . ALA A 1 88 ? -8.209 3.001 12.880 1.00 84.00 88 ALA A O 1
ATOM 652 N N . SER A 1 89 ? -6.669 3.564 11.329 1.00 82.38 89 SER A N 1
ATOM 653 C CA . SER A 1 89 ? -7.545 4.401 10.512 1.00 82.38 89 SER A CA 1
ATOM 654 C C . SER A 1 89 ? -8.429 3.553 9.598 1.00 82.38 89 SER A C 1
ATOM 656 O O . SER A 1 89 ? -7.976 2.615 8.934 1.00 82.38 89 SER A O 1
ATOM 658 N N . GLU A 1 90 ? -9.710 3.901 9.559 1.00 81.81 90 GLU A N 1
ATOM 659 C CA . GLU A 1 90 ? -10.709 3.302 8.671 1.00 81.81 90 GLU A CA 1
ATOM 660 C C . GLU A 1 90 ? -10.825 4.121 7.379 1.00 81.81 90 GLU A C 1
ATOM 662 O O . GLU A 1 90 ? -10.333 5.242 7.316 1.00 81.81 90 GLU A O 1
ATOM 667 N N . GLY A 1 91 ? -11.415 3.558 6.320 1.00 84.06 91 GLY A N 1
ATOM 668 C CA . GLY A 1 91 ? -11.576 4.273 5.043 1.00 84.06 91 GLY A CA 1
ATOM 669 C C . GLY A 1 91 ? -10.288 4.448 4.231 1.00 84.06 91 GLY A C 1
ATOM 670 O O . GLY A 1 91 ? -10.223 5.302 3.358 1.00 84.06 91 GLY A O 1
ATOM 671 N N . ARG A 1 92 ? -9.258 3.646 4.507 1.00 87.38 92 ARG A N 1
ATOM 672 C CA . ARG A 1 92 ? -8.002 3.661 3.751 1.00 87.38 92 ARG A CA 1
ATOM 673 C C . ARG A 1 92 ? -8.198 3.038 2.373 1.00 87.38 92 ARG A C 1
ATOM 675 O O . ARG A 1 92 ? -8.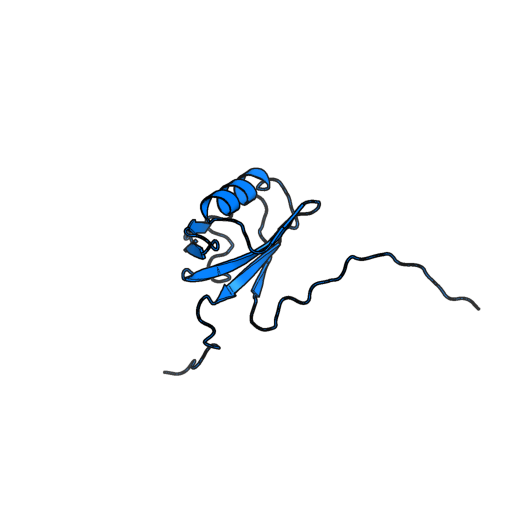723 1.929 2.272 1.00 87.38 92 ARG A O 1
ATOM 682 N N . VAL A 1 93 ? -7.728 3.701 1.327 1.00 87.94 93 VAL A N 1
ATOM 683 C CA . VAL A 1 93 ? -7.814 3.230 -0.055 1.00 87.94 93 VAL A CA 1
ATOM 684 C C . VAL A 1 93 ? -6.419 3.211 -0.662 1.00 87.94 93 VAL A C 1
ATOM 686 O O . VAL A 1 93 ? -5.703 4.207 -0.673 1.00 87.94 93 VAL A O 1
ATOM 689 N N . LEU A 1 94 ? -6.020 2.049 -1.166 1.00 87.62 94 LEU A N 1
ATOM 690 C CA . LEU A 1 94 ? -4.774 1.871 -1.895 1.00 87.62 94 LEU A CA 1
ATOM 691 C C . LEU A 1 94 ? -5.084 1.824 -3.390 1.00 87.62 94 LEU A C 1
ATOM 693 O O . LEU A 1 94 ? -5.927 1.038 -3.814 1.00 87.62 94 LEU A O 1
ATOM 697 N N . THR A 1 95 ? -4.390 2.620 -4.193 1.00 88.50 95 THR A N 1
ATOM 698 C CA . THR A 1 95 ? -4.481 2.543 -5.653 1.00 88.50 95 THR A CA 1
ATOM 699 C C . THR A 1 95 ? -3.239 1.858 -6.190 1.00 88.50 95 THR A C 1
ATOM 701 O O . THR A 1 95 ? -2.122 2.376 -6.080 1.00 88.50 95 THR A O 1
ATOM 704 N N . VAL A 1 96 ? -3.438 0.688 -6.784 1.00 88.12 96 VAL A N 1
ATOM 705 C CA . VAL A 1 96 ? -2.377 -0.109 -7.397 1.00 88.12 96 VAL A CA 1
ATOM 706 C C . VAL A 1 96 ? -2.569 -0.154 -8.900 1.00 88.12 96 VAL A C 1
ATOM 708 O O . VAL A 1 96 ? -3.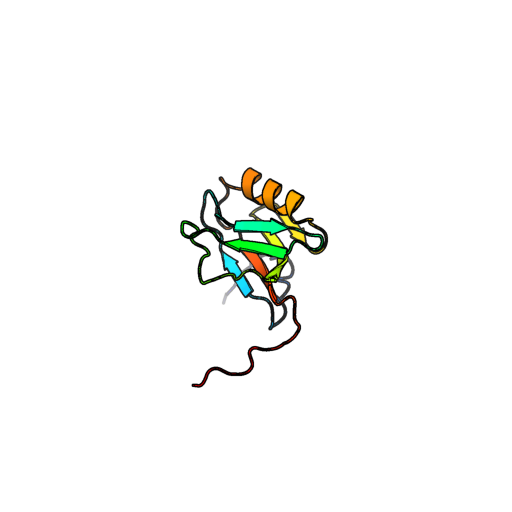692 -0.132 -9.390 1.00 88.12 96 VAL A O 1
ATOM 711 N N . ARG A 1 97 ? -1.474 -0.225 -9.639 1.00 86.44 97 ARG A N 1
ATOM 712 C CA . ARG A 1 97 ? -1.474 -0.501 -11.073 1.00 86.44 97 ARG A CA 1
ATOM 713 C C . ARG A 1 97 ? -0.607 -1.712 -11.341 1.00 86.44 97 ARG A C 1
ATOM 715 O O . ARG A 1 97 ? 0.280 -2.022 -10.545 1.00 86.44 97 ARG A O 1
ATOM 722 N N . ASP A 1 98 ? -0.821 -2.355 -12.472 1.00 85.19 98 ASP A N 1
ATOM 723 C CA . ASP A 1 98 ? 0.140 -3.344 -12.931 1.00 85.19 98 ASP A CA 1
ATOM 724 C C . ASP A 1 98 ? 1.471 -2.657 -13.304 1.00 85.19 98 ASP A C 1
ATOM 726 O O . ASP A 1 98 ? 1.476 -1.529 -13.811 1.00 85.19 98 ASP A O 1
ATOM 730 N N . ALA A 1 99 ? 2.607 -3.268 -12.940 1.00 70.94 99 ALA A N 1
ATOM 731 C CA . ALA A 1 99 ? 3.929 -2.735 -13.298 1.00 70.94 99 ALA A CA 1
ATOM 732 C C . ALA A 1 99 ? 4.158 -2.818 -14.806 1.00 70.94 99 ALA A C 1
ATOM 734 O O . ALA A 1 99 ? 4.874 -1.993 -15.377 1.00 70.94 99 ALA A O 1
ATOM 735 N N . ASP A 1 100 ? 3.549 -3.827 -15.420 1.00 60.66 100 ASP A N 1
ATOM 736 C CA . ASP A 1 100 ? 3.574 -4.060 -16.841 1.00 60.66 100 ASP A CA 1
ATOM 737 C C . ASP A 1 100 ? 2.345 -3.364 -17.427 1.00 60.66 100 ASP A C 1
ATOM 739 O O . ASP A 1 100 ? 1.215 -3.637 -17.035 1.00 60.66 100 ASP A O 1
ATOM 743 N N . GLY A 1 101 ? 2.515 -2.451 -18.380 1.00 52.81 101 GLY A N 1
ATOM 744 C CA . GLY A 1 101 ? 1.388 -1.889 -19.139 1.00 52.81 101 GLY A CA 1
ATOM 745 C C . GLY A 1 101 ? 0.631 -2.929 -19.987 1.00 52.81 101 GLY A C 1
ATOM 746 O O . GLY A 1 101 ? -0.079 -2.554 -20.918 1.00 52.81 101 GLY A O 1
ATOM 747 N N . GLY A 1 102 ? 0.806 -4.223 -19.718 1.00 46.22 102 GLY A N 1
ATOM 748 C CA . GLY A 1 102 ? 0.124 -5.338 -20.336 1.00 46.22 102 GLY A CA 1
ATOM 749 C C . GLY A 1 102 ? -1.273 -5.486 -19.759 1.00 46.22 102 GLY A C 1
ATOM 750 O O . GLY A 1 102 ? -1.484 -6.134 -18.736 1.00 46.22 102 GLY A O 1
ATOM 751 N N . GLY A 1 103 ? -2.249 -4.904 -20.458 1.00 46.50 103 GLY A N 1
ATOM 752 C CA . GLY A 1 103 ? -3.646 -5.284 -20.306 1.00 46.50 103 GLY A CA 1
ATOM 753 C C . GLY A 1 103 ? -3.765 -6.805 -20.245 1.00 46.50 103 GLY A C 1
ATOM 754 O O . GLY A 1 103 ? -3.112 -7.508 -21.017 1.00 46.50 103 GLY A O 1
ATOM 755 N N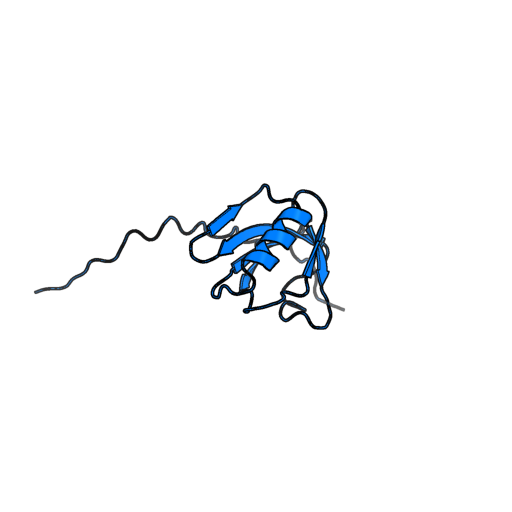 . GLY A 1 104 ? -4.570 -7.292 -19.299 1.00 45.81 104 GLY A N 1
ATOM 756 C CA . GLY A 1 104 ? -4.856 -8.708 -19.110 1.00 45.81 104 GLY A CA 1
ATOM 757 C C . GLY A 1 104 ? -5.281 -9.358 -20.423 1.00 45.81 104 GLY A C 1
ATOM 758 O O . GLY A 1 104 ? -6.448 -9.330 -20.806 1.00 45.81 104 GLY A O 1
ATOM 759 N N . GLY A 1 105 ? -4.311 -9.930 -21.123 1.00 48.22 105 GLY A N 1
ATOM 760 C CA . GLY A 1 105 ? -4.508 -10.762 -22.286 1.00 48.22 105 GLY A CA 1
ATOM 761 C C . GLY A 1 105 ? -4.648 -12.201 -21.826 1.00 48.22 105 GLY A C 1
ATOM 762 O O . GLY A 1 105 ? -3.664 -12.824 -21.445 1.00 48.22 105 GLY A O 1
ATOM 763 N N . GLY A 1 106 ? -5.870 -12.723 -21.912 1.00 44.94 106 GLY A N 1
ATOM 764 C CA . GLY A 1 106 ? -6.099 -14.153 -22.096 1.00 44.94 106 GLY A CA 1
ATOM 765 C C . GLY A 1 106 ? -6.394 -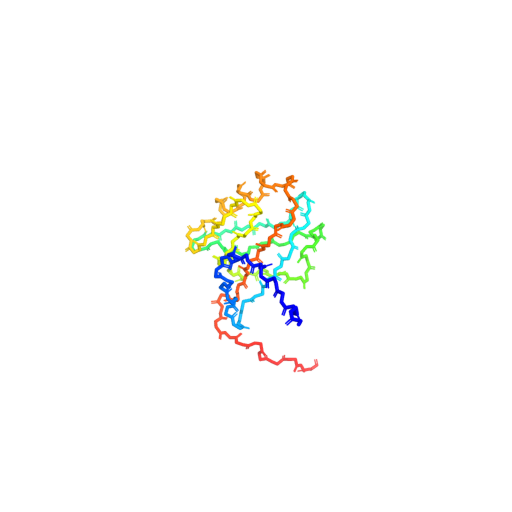14.949 -20.832 1.00 44.94 106 GLY A C 1
ATOM 766 O O . GLY A 1 106 ? -5.566 -15.716 -20.354 1.00 44.94 106 GLY A O 1
ATOM 767 N N . GLY A 1 107 ? -7.645 -14.872 -20.376 1.00 50.03 107 GLY A N 1
ATOM 768 C CA . GLY A 1 107 ? -8.299 -16.091 -19.915 1.00 50.03 107 GLY A CA 1
ATOM 769 C C . GLY A 1 107 ? -8.466 -17.062 -21.090 1.00 50.03 107 GLY A C 1
ATOM 770 O O . GLY A 1 107 ? -8.752 -16.633 -22.207 1.00 50.03 107 GLY A O 1
ATOM 771 N N . GLY A 1 108 ? -8.316 -18.358 -20.829 1.00 44.41 108 GLY A N 1
ATOM 772 C CA . GLY A 1 108 ? -8.739 -19.417 -21.745 1.00 44.41 108 GLY A CA 1
ATOM 773 C C . GLY A 1 108 ? -7.731 -20.553 -21.870 1.00 44.41 108 GLY A C 1
ATOM 774 O O . GLY A 1 108 ? -6.686 -20.381 -22.493 1.00 44.41 108 GLY A O 1
ATOM 775 N N . GLY A 1 109 ? -8.090 -21.715 -21.320 1.00 37.81 109 GLY A N 1
ATOM 776 C CA . GLY A 1 109 ? -7.396 -22.990 -21.494 1.00 37.81 109 GLY A CA 1
ATOM 777 C C . GLY A 1 109 ? -7.671 -23.944 -20.352 1.00 37.81 109 GLY A C 1
ATOM 778 O O . GLY A 1 109 ? -6.746 -24.114 -19.533 1.00 37.81 109 GLY A O 1
#

Sequence (109 aa):
GDFGGGAADAGEWVEAPEYAARVSLPKGKSGVFFAGSPATVRTVWDTSPLRGRIFPGQVVTHLEVPGVFASGVATGLELTEWLRDFSASEGRVLTVRDADGGGGGGGGG

Foldseek 3Di:
DDDDDDDDDPDPPPPQPPQKAKDFAAAADQQFQFADPQTFTQDRDPPGPCVVVDDGQKGWAWKDFVVDIDGRTDGSVRVNVVCHVCSRGGRIMIIIGHPDPDDDPDDDD

pLDDT: mean 75.26, std 16.56, range [37.81, 90.69]

Secondary structure (DSSP, 8-state):
-----------------TTEEEEEEPSS---EEEETTTTEEEEE-TT-TTBTTB-TTPEEEEEEETTEEEES---HHHHHHHHHHGGG-SSEEEEEE-SS---------